Protein AF-A0AAV4MIG5-F1 (afdb_monomer_lite)

Sequence (93 aa):
DLVGTSLSHLKEEAYCKPWQTPTNANNYRPIALTSFQRKLMELMINTGLISILEKENPYSSFNVDSVCRCTRDNALILETAIRDAFVRSSHFI

Organism: Caerostris extrusa (NCBI:txid172846)

Structure (mmCIF, N/CA/C/O backbone):
data_AF-A0AAV4MIG5-F1
#
_entry.id   AF-A0AAV4MIG5-F1
#
loop_
_atom_site.group_PDB
_atom_site.id
_atom_site.type_symbol
_atom_site.label_atom_id
_atom_site.label_alt_id
_atom_site.label_comp_id
_atom_site.label_asym_id
_atom_site.label_entity_id
_atom_site.label_seq_id
_atom_site.pdbx_PDB_ins_code
_atom_site.Cartn_x
_atom_site.Cartn_y
_atom_site.Cartn_z
_atom_site.occupancy
_atom_site.B_iso_or_equiv
_atom_site.auth_seq_id
_atom_site.auth_comp_id
_atom_site.auth_asym_id
_atom_site.auth_atom_id
_atom_site.pdbx_PDB_model_num
ATOM 1 N N . ASP A 1 1 ? 33.168 -5.414 -34.647 1.00 35.78 1 ASP A N 1
ATOM 2 C CA . ASP A 1 1 ? 32.481 -4.610 -33.622 1.00 35.78 1 ASP A CA 1
ATOM 3 C C . ASP A 1 1 ? 31.192 -5.268 -33.182 1.00 35.78 1 ASP A C 1
ATOM 5 O O . ASP A 1 1 ? 30.190 -5.289 -33.885 1.00 35.78 1 ASP A O 1
ATOM 9 N N . LEU A 1 2 ? 31.307 -5.923 -32.032 1.00 48.19 2 LEU A N 1
ATOM 10 C CA . LEU A 1 2 ? 30.207 -6.425 -31.218 1.00 48.19 2 LEU A CA 1
ATOM 11 C C . LEU A 1 2 ? 29.366 -5.219 -30.746 1.00 48.19 2 LEU A C 1
ATOM 13 O O . LEU A 1 2 ? 29.913 -4.126 -30.650 1.00 48.19 2 LEU A O 1
ATOM 17 N N . VAL A 1 3 ? 28.094 -5.439 -30.382 1.00 48.38 3 VAL A N 1
ATOM 18 C CA . VAL A 1 3 ? 27.115 -4.472 -29.794 1.00 48.38 3 VAL A CA 1
ATOM 19 C C . VAL A 1 3 ? 25.972 -4.021 -30.741 1.00 48.38 3 VAL A C 1
ATOM 21 O O . VAL A 1 3 ? 25.265 -3.062 -30.465 1.00 48.38 3 VAL A O 1
ATOM 24 N N . GLY A 1 4 ? 25.687 -4.748 -31.828 1.00 43.91 4 GLY A N 1
ATOM 25 C CA . GLY A 1 4 ? 24.622 -4.351 -32.772 1.00 43.91 4 GLY A CA 1
ATOM 26 C C . GLY A 1 4 ? 23.267 -5.071 -32.692 1.00 43.91 4 GLY A C 1
ATOM 27 O O . GLY A 1 4 ? 22.300 -4.569 -33.255 1.00 43.91 4 GLY A O 1
ATOM 28 N N . THR A 1 5 ? 23.160 -6.254 -32.073 1.00 47.41 5 THR A N 1
ATOM 29 C CA . THR A 1 5 ? 22.070 -7.189 -32.460 1.00 47.41 5 THR A CA 1
ATOM 30 C C . THR A 1 5 ? 21.375 -7.935 -31.317 1.00 47.41 5 THR A C 1
ATOM 32 O O . THR A 1 5 ? 20.639 -8.881 -31.568 1.00 47.41 5 THR A O 1
ATOM 35 N N . SER A 1 6 ? 21.544 -7.514 -30.060 1.00 42.75 6 SER A N 1
ATOM 36 C CA . SER A 1 6 ? 20.930 -8.192 -28.899 1.00 42.75 6 SER A CA 1
ATOM 37 C C . SER A 1 6 ? 19.722 -7.450 -28.304 1.00 42.75 6 SER A C 1
ATOM 39 O O . SER A 1 6 ? 19.389 -7.654 -27.138 1.00 42.75 6 SER A O 1
ATOM 41 N N . LEU A 1 7 ? 19.071 -6.569 -29.072 1.00 44.53 7 LEU A N 1
ATOM 42 C CA . LEU A 1 7 ? 17.927 -5.774 -28.598 1.00 44.53 7 LEU A CA 1
ATOM 43 C C . LEU A 1 7 ? 16.677 -5.898 -29.488 1.00 44.53 7 LEU A C 1
ATOM 45 O O . LEU A 1 7 ? 15.801 -5.049 -29.442 1.00 44.53 7 LEU A O 1
ATOM 49 N N . SER A 1 8 ? 16.575 -6.949 -30.304 1.00 39.03 8 SER A N 1
ATOM 50 C CA . SER A 1 8 ? 15.341 -7.305 -31.031 1.00 39.03 8 SER A CA 1
ATOM 51 C C . SER A 1 8 ? 14.567 -8.455 -30.370 1.00 39.03 8 SER A C 1
ATOM 53 O O . SER A 1 8 ? 13.463 -8.783 -30.790 1.00 39.03 8 SER A O 1
ATOM 55 N N . HIS A 1 9 ? 15.134 -9.064 -29.322 1.00 38.72 9 HIS A N 1
ATOM 56 C CA . HIS A 1 9 ? 14.605 -10.261 -28.656 1.00 38.72 9 HIS A CA 1
ATOM 57 C C . HIS A 1 9 ? 13.996 -10.013 -27.268 1.00 38.72 9 HIS A C 1
ATOM 59 O O . HIS A 1 9 ? 13.549 -10.964 -26.630 1.00 38.72 9 HIS A O 1
ATOM 65 N N . LEU A 1 10 ? 13.915 -8.765 -26.794 1.00 40.19 10 LEU A N 1
ATOM 66 C CA . LEU A 1 10 ? 13.084 -8.434 -25.629 1.00 40.19 10 LEU A CA 1
ATOM 67 C C . LEU A 1 10 ? 11.660 -8.181 -26.117 1.00 40.19 10 LEU A C 1
ATOM 69 O O . LEU A 1 10 ? 11.196 -7.054 -26.251 1.00 40.19 10 LEU A O 1
ATOM 73 N N . LYS A 1 11 ? 11.036 -9.300 -26.479 1.00 41.12 11 LYS A N 1
ATOM 74 C CA . LYS A 1 11 ? 9.655 -9.458 -26.913 1.00 41.12 11 LYS A CA 1
ATOM 75 C C . LYS A 1 11 ? 8.746 -8.720 -25.930 1.00 41.12 11 LYS A C 1
ATOM 77 O O . LYS A 1 11 ? 8.721 -9.034 -24.745 1.00 41.12 11 LYS A O 1
ATOM 82 N N . GLU A 1 12 ? 8.041 -7.718 -26.429 1.00 53.97 12 GLU A N 1
ATOM 83 C CA . GLU A 1 12 ? 7.009 -6.992 -25.701 1.00 53.97 12 GLU A CA 1
ATOM 84 C C . GLU A 1 12 ? 5.857 -7.969 -25.408 1.00 53.97 12 GLU A C 1
ATOM 86 O O . GLU A 1 12 ? 4.980 -8.203 -26.237 1.00 53.97 12 GLU A O 1
ATOM 91 N N . GLU A 1 13 ? 5.911 -8.643 -24.257 1.00 60.66 13 GLU A N 1
ATOM 92 C CA . GLU A 1 13 ? 4.854 -9.541 -23.785 1.00 60.66 13 GLU A CA 1
ATOM 93 C C . GLU A 1 13 ? 3.667 -8.706 -23.296 1.00 60.66 13 GLU A C 1
ATOM 95 O O . GLU A 1 13 ? 3.481 -8.449 -22.108 1.00 60.66 13 GLU A O 1
ATOM 100 N N . ALA A 1 14 ? 2.867 -8.225 -24.240 1.00 67.12 14 ALA A N 1
ATOM 101 C CA . ALA A 1 14 ? 1.636 -7.515 -23.951 1.00 67.12 14 ALA A CA 1
ATOM 102 C C . ALA A 1 14 ? 0.543 -8.521 -23.534 1.00 67.12 14 ALA A C 1
ATOM 104 O O . ALA A 1 14 ? 0.226 -9.455 -24.272 1.00 67.12 14 ALA A O 1
ATOM 105 N N . TYR A 1 15 ? -0.084 -8.315 -22.370 1.00 73.06 15 TYR A N 1
ATOM 106 C CA . TYR A 1 15 ? -1.202 -9.146 -21.895 1.00 73.06 15 TYR A CA 1
ATOM 107 C C . TYR A 1 15 ? -2.558 -8.495 -22.217 1.00 73.06 15 TYR A C 1
ATOM 109 O O . TYR A 1 15 ? -2.795 -7.334 -21.863 1.00 73.06 15 TYR A O 1
ATOM 117 N N . CYS A 1 16 ? -3.449 -9.221 -22.904 1.00 79.31 16 CYS A N 1
ATOM 118 C CA . CYS A 1 16 ? -4.779 -8.728 -23.283 1.00 79.31 16 CYS A CA 1
ATOM 119 C C . CYS A 1 16 ? -5.692 -8.642 -22.055 1.00 79.31 16 CYS A C 1
ATOM 121 O O . CYS A 1 16 ? -5.687 -9.526 -21.198 1.00 79.31 16 CYS A O 1
ATOM 123 N N . LYS A 1 17 ? -6.510 -7.589 -21.958 1.00 84.12 17 LYS A N 1
ATOM 124 C CA . LYS A 1 17 ? -7.527 -7.494 -20.903 1.00 84.12 17 LYS A CA 1
ATOM 125 C C . LYS A 1 17 ? -8.515 -8.668 -21.042 1.00 84.12 17 LYS A C 1
ATOM 127 O O . LYS A 1 17 ? -8.933 -8.962 -22.161 1.00 84.12 17 LYS A O 1
ATOM 132 N N . PRO A 1 18 ? -8.931 -9.307 -19.931 1.00 79.94 18 PRO A N 1
ATOM 133 C CA . PRO A 1 18 ? -9.682 -10.565 -19.981 1.00 79.94 18 PRO A CA 1
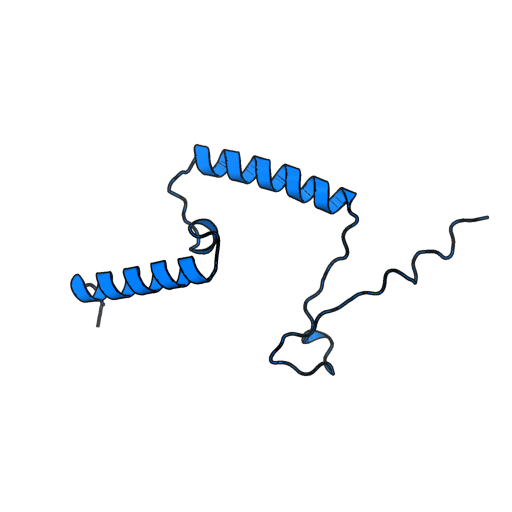ATOM 134 C C . PRO A 1 18 ? -11.073 -10.453 -20.624 1.00 79.94 18 PRO A C 1
ATOM 136 O O . PRO A 1 18 ? -11.622 -11.453 -21.066 1.00 79.94 18 PRO A O 1
ATOM 139 N N . TRP A 1 19 ? -11.640 -9.248 -20.711 1.00 82.31 19 TRP A N 1
ATOM 140 C CA . TRP A 1 19 ? -12.942 -8.982 -21.336 1.00 82.31 19 TRP A CA 1
ATOM 141 C C . TRP A 1 19 ? -12.843 -8.455 -22.778 1.00 82.31 19 TRP A C 1
ATOM 143 O O . TRP A 1 19 ? -13.831 -7.956 -23.312 1.00 82.31 19 TRP A O 1
ATOM 153 N N . GLN A 1 20 ? -11.659 -8.477 -23.398 1.00 84.88 20 GLN A N 1
ATOM 154 C CA . GLN A 1 20 ? -11.429 -7.846 -24.699 1.00 84.88 20 GLN A CA 1
ATOM 155 C C . GLN A 1 20 ? -10.803 -8.795 -25.718 1.00 84.88 20 GLN A C 1
ATOM 157 O O . GLN A 1 20 ? -10.199 -9.807 -25.375 1.00 84.88 20 GLN A O 1
ATOM 162 N N . THR A 1 21 ? -10.960 -8.452 -26.996 1.00 80.62 21 THR A N 1
ATOM 163 C CA . THR A 1 21 ? -10.426 -9.238 -28.108 1.00 80.62 21 THR A CA 1
ATOM 164 C C . THR A 1 21 ? -8.949 -8.906 -28.364 1.00 80.62 21 THR A C 1
ATOM 166 O O . THR A 1 21 ? -8.574 -7.732 -28.337 1.00 80.62 21 THR A O 1
ATOM 169 N N . PRO A 1 22 ? -8.101 -9.898 -28.684 1.00 73.31 22 PRO A N 1
ATOM 170 C CA . PRO A 1 22 ? -6.668 -9.691 -28.931 1.00 73.31 22 PRO A CA 1
ATOM 171 C C . PRO A 1 22 ? -6.365 -8.963 -30.256 1.00 73.31 22 PRO A C 1
ATOM 173 O O . PRO A 1 22 ? -5.214 -8.726 -30.596 1.00 73.31 22 PRO A O 1
ATOM 176 N N . THR A 1 23 ? -7.390 -8.605 -31.030 1.00 76.81 23 THR A N 1
ATOM 177 C CA . THR A 1 23 ? -7.252 -8.000 -32.361 1.00 76.81 23 THR A CA 1
ATOM 178 C C . THR A 1 23 ? -6.868 -6.518 -32.314 1.00 76.81 23 THR A C 1
ATOM 180 O O . THR A 1 23 ? -6.281 -6.012 -33.265 1.00 76.81 23 THR A O 1
ATOM 183 N N . ASN A 1 24 ? -7.181 -5.814 -31.220 1.00 77.44 24 ASN A N 1
ATOM 184 C CA . ASN A 1 24 ? -6.907 -4.382 -31.084 1.00 77.44 24 ASN A CA 1
ATOM 185 C C . ASN A 1 24 ? -5.731 -4.142 -30.129 1.00 77.44 24 ASN A C 1
ATOM 187 O O . ASN A 1 24 ? -5.779 -4.559 -28.975 1.00 77.44 24 ASN A O 1
ATOM 191 N N . ALA A 1 25 ? -4.720 -3.383 -30.561 1.00 73.50 25 ALA A N 1
ATOM 192 C CA . ALA A 1 25 ? -3.551 -3.048 -29.736 1.00 73.50 25 ALA A CA 1
ATOM 193 C C . ALA A 1 25 ? -3.918 -2.310 -28.426 1.00 73.50 25 ALA A C 1
ATOM 195 O O . ALA A 1 25 ? -3.309 -2.543 -27.385 1.00 73.50 25 ALA A O 1
ATOM 196 N N . ASN A 1 26 ? -4.988 -1.505 -28.436 1.00 78.38 26 ASN A N 1
ATOM 197 C CA . ASN A 1 26 ? -5.507 -0.809 -27.245 1.00 78.38 26 ASN A CA 1
ATOM 198 C C . ASN A 1 26 ? -6.118 -1.749 -26.185 1.00 78.38 26 ASN A C 1
ATOM 200 O O . ASN A 1 26 ? -6.410 -1.323 -25.058 1.00 78.38 26 ASN A O 1
ATOM 204 N N . ASN A 1 27 ? -6.329 -3.022 -26.535 1.00 82.62 27 ASN A N 1
ATOM 205 C CA . ASN A 1 27 ? -6.904 -4.006 -25.627 1.00 82.62 27 ASN A CA 1
ATOM 206 C C . ASN A 1 27 ? -5.872 -4.654 -24.702 1.00 82.62 27 ASN A C 1
ATOM 208 O O . ASN A 1 27 ? -6.230 -5.346 -23.746 1.00 82.62 27 ASN A O 1
ATOM 212 N N . TYR A 1 28 ? -4.593 -4.382 -24.934 1.00 80.56 28 TYR A N 1
ATOM 213 C CA . TYR A 1 28 ? -3.507 -4.861 -24.104 1.00 80.56 28 TYR A CA 1
ATOM 214 C C . TYR A 1 28 ? -3.197 -3.894 -22.961 1.00 80.56 28 TYR A C 1
ATOM 216 O O . TYR A 1 28 ? -3.495 -2.698 -23.014 1.00 80.56 28 TYR A O 1
ATOM 224 N N . ARG A 1 29 ? -2.619 -4.423 -21.881 1.00 76.38 29 ARG A N 1
ATOM 225 C CA . ARG A 1 29 ? -1.988 -3.603 -20.845 1.00 76.38 29 ARG A CA 1
ATOM 226 C C . ARG A 1 29 ? -0.513 -3.443 -21.216 1.00 76.38 29 ARG A C 1
ATOM 228 O O . ARG A 1 29 ? 0.150 -4.469 -21.370 1.00 76.38 29 ARG A O 1
ATOM 235 N N . PRO A 1 30 ? 0.003 -2.212 -21.365 1.00 74.75 30 PRO A N 1
ATOM 236 C CA . PRO A 1 30 ? 1.426 -2.020 -21.596 1.00 74.75 30 PRO A CA 1
ATOM 237 C C . PRO A 1 30 ? 2.191 -2.510 -20.363 1.00 74.75 30 PRO A C 1
ATOM 239 O O . PRO A 1 30 ? 1.952 -2.042 -19.248 1.00 74.75 30 PRO A O 1
ATOM 242 N N . ILE A 1 31 ? 3.085 -3.478 -20.560 1.00 70.31 31 ILE A N 1
ATOM 243 C CA . ILE A 1 31 ? 3.977 -3.996 -19.523 1.00 70.31 31 ILE A CA 1
ATOM 244 C C . ILE A 1 31 ? 5.379 -3.554 -19.911 1.00 70.31 31 ILE A C 1
ATOM 246 O O . ILE A 1 31 ? 5.976 -4.068 -20.853 1.00 70.31 31 ILE A O 1
ATOM 250 N N . ALA A 1 32 ? 5.911 -2.575 -19.186 1.00 70.75 32 ALA A N 1
ATOM 251 C CA . ALA A 1 32 ? 7.312 -2.236 -19.330 1.00 70.75 32 ALA A CA 1
ATOM 252 C C . ALA A 1 32 ? 8.134 -3.362 -18.692 1.00 70.75 32 ALA A C 1
ATOM 254 O O . ALA A 1 32 ? 8.143 -3.502 -17.467 1.00 70.75 32 ALA A O 1
ATOM 255 N N . LEU A 1 33 ? 8.832 -4.152 -19.512 1.00 65.75 33 LEU A N 1
ATOM 256 C CA . LEU A 1 33 ? 9.897 -5.040 -19.048 1.00 65.75 33 LEU A CA 1
ATOM 257 C C . LEU A 1 33 ? 11.048 -4.163 -18.551 1.00 65.75 33 LEU A C 1
ATOM 259 O O . LEU A 1 33 ? 11.972 -3.803 -19.281 1.00 65.75 33 LEU A O 1
ATOM 263 N N . THR A 1 34 ? 10.939 -3.723 -17.304 1.00 75.62 34 THR A N 1
ATOM 264 C CA . THR A 1 34 ? 11.994 -2.967 -16.652 1.00 75.62 34 THR A CA 1
ATOM 265 C C . THR A 1 34 ? 13.130 -3.923 -16.307 1.00 75.62 34 THR A C 1
ATOM 267 O O . THR A 1 34 ? 12.907 -5.056 -15.881 1.00 75.62 34 THR A O 1
ATOM 270 N N . SER A 1 35 ? 14.375 -3.491 -16.515 1.00 80.38 35 SER A N 1
ATOM 271 C CA . SER A 1 35 ? 15.530 -4.274 -16.077 1.00 80.38 35 SER A CA 1
ATOM 272 C C . SER A 1 35 ? 15.431 -4.558 -14.574 1.00 80.38 35 SER A C 1
ATOM 274 O O . SER A 1 35 ? 14.929 -3.722 -13.816 1.00 80.38 35 SER A O 1
ATOM 276 N N . PHE A 1 36 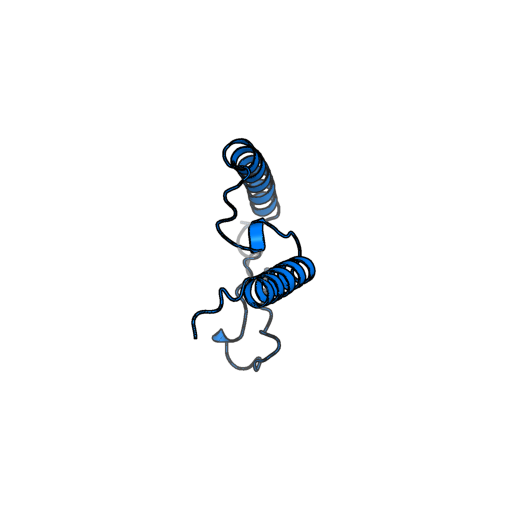? 15.946 -5.708 -14.120 1.00 84.44 36 PHE A N 1
ATOM 277 C CA . PHE A 1 36 ? 15.929 -6.078 -12.697 1.00 84.44 36 PHE A CA 1
ATOM 278 C C . PHE A 1 36 ? 16.481 -4.957 -11.802 1.00 84.44 36 PHE A C 1
ATOM 280 O O . PHE A 1 36 ? 15.900 -4.655 -10.765 1.00 84.44 36 PHE A O 1
ATOM 287 N N . GLN A 1 37 ? 17.536 -4.266 -12.248 1.00 85.81 37 GLN A N 1
ATOM 288 C CA . GLN A 1 37 ? 18.101 -3.112 -11.548 1.00 85.81 37 GLN A CA 1
ATOM 289 C C . GLN A 1 37 ? 17.078 -1.983 -11.348 1.00 85.81 37 GLN A C 1
ATOM 291 O O . GLN A 1 37 ? 16.973 -1.443 -10.250 1.00 85.81 37 GLN A O 1
ATOM 296 N N . ARG A 1 38 ? 16.293 -1.635 -12.379 1.00 87.50 38 ARG A N 1
ATOM 297 C CA . ARG A 1 38 ? 15.232 -0.625 -12.256 1.00 87.50 38 ARG A CA 1
ATOM 298 C C . ARG A 1 38 ? 14.146 -1.095 -11.290 1.00 87.50 38 ARG A C 1
ATOM 300 O O . ARG A 1 38 ? 13.715 -0.305 -10.455 1.00 87.50 38 ARG A O 1
ATOM 307 N N . LYS A 1 39 ? 13.750 -2.370 -11.357 1.00 87.19 39 LYS A N 1
ATOM 308 C CA . LYS A 1 39 ? 12.726 -2.919 -10.459 1.00 87.19 39 LYS A CA 1
ATOM 309 C C . LYS A 1 39 ? 13.186 -2.976 -9.001 1.00 87.19 39 LYS A C 1
ATOM 311 O O . LYS A 1 39 ? 12.399 -2.695 -8.102 1.00 87.19 39 LYS A O 1
ATOM 316 N N . LEU A 1 40 ? 14.461 -3.281 -8.769 1.00 93.12 40 LEU A N 1
ATOM 317 C CA . LEU A 1 40 ? 15.066 -3.268 -7.441 1.00 93.12 40 LEU A CA 1
ATOM 318 C C . LEU A 1 40 ? 15.098 -1.850 -6.856 1.00 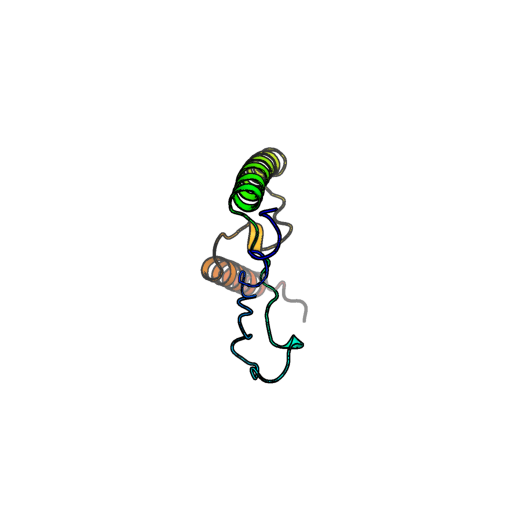93.12 40 LEU A C 1
ATOM 320 O O . LEU A 1 40 ? 14.716 -1.662 -5.704 1.00 93.12 40 LEU A O 1
ATOM 324 N N . MET A 1 41 ? 15.490 -0.850 -7.653 1.00 94.00 41 MET A N 1
ATOM 325 C CA . MET A 1 41 ? 15.458 0.552 -7.219 1.00 94.00 41 MET A CA 1
ATOM 326 C C . MET A 1 41 ? 14.034 1.003 -6.871 1.00 94.00 41 MET A C 1
ATOM 328 O O . MET A 1 41 ? 13.823 1.586 -5.811 1.00 94.00 41 MET A O 1
ATOM 332 N N . GLU A 1 42 ? 13.053 0.686 -7.719 1.00 90.31 42 GLU A N 1
ATOM 333 C CA . GLU A 1 42 ? 11.635 0.976 -7.471 1.00 90.31 42 GLU A CA 1
ATOM 334 C C . GLU A 1 42 ? 11.153 0.345 -6.153 1.00 90.31 42 GLU A C 1
ATOM 336 O O . GLU A 1 42 ? 10.496 1.012 -5.358 1.00 90.31 42 GLU A O 1
ATOM 341 N N . LEU A 1 43 ? 11.537 -0.908 -5.874 1.00 91.06 43 LEU A N 1
ATOM 342 C CA . LEU A 1 43 ? 11.199 -1.595 -4.626 1.00 91.06 43 LEU A CA 1
ATOM 343 C C . LEU A 1 43 ? 11.807 -0.902 -3.401 1.00 91.06 43 LEU A C 1
ATOM 345 O O . LEU A 1 43 ? 11.090 -0.644 -2.434 1.00 91.06 43 LEU A O 1
ATOM 349 N N . MET A 1 44 ? 13.110 -0.604 -3.429 1.00 96.19 44 MET A N 1
ATOM 350 C CA . MET A 1 44 ? 13.803 0.039 -2.307 1.00 96.19 44 MET A CA 1
ATOM 351 C C . MET A 1 44 ? 13.207 1.416 -2.001 1.00 96.19 44 MET A C 1
ATOM 353 O O . MET A 1 44 ? 12.933 1.725 -0.841 1.00 96.19 44 MET A O 1
ATOM 357 N N . ILE A 1 45 ? 12.958 2.214 -3.043 1.00 94.69 45 ILE A N 1
ATOM 358 C CA . ILE A 1 45 ? 12.389 3.557 -2.913 1.00 94.69 45 ILE A CA 1
ATOM 359 C C . ILE A 1 45 ? 10.949 3.476 -2.399 1.00 94.69 45 ILE A C 1
ATOM 361 O O . ILE A 1 45 ? 10.636 4.115 -1.398 1.00 94.69 45 ILE A O 1
ATOM 365 N N . ASN A 1 46 ? 10.087 2.655 -3.009 1.00 89.69 46 ASN A N 1
ATOM 366 C CA . ASN A 1 46 ? 8.689 2.533 -2.586 1.00 89.69 46 ASN A CA 1
ATOM 367 C C . ASN A 1 46 ? 8.569 2.026 -1.145 1.00 89.69 46 ASN A C 1
ATOM 369 O O . ASN A 1 46 ? 7.751 2.538 -0.387 1.00 89.69 46 ASN A O 1
ATOM 373 N N . THR A 1 47 ? 9.408 1.068 -0.739 1.00 89.94 47 THR A N 1
ATOM 374 C CA . THR A 1 47 ? 9.402 0.536 0.634 1.00 89.94 47 THR A CA 1
ATOM 375 C C . THR A 1 47 ? 9.801 1.609 1.647 1.00 89.94 47 THR A C 1
ATOM 377 O O . THR A 1 47 ? 9.136 1.771 2.671 1.00 89.94 47 THR A O 1
ATOM 380 N N . GLY A 1 48 ? 10.852 2.382 1.352 1.00 92.00 48 GLY A N 1
ATOM 381 C CA . GLY A 1 48 ? 11.272 3.496 2.203 1.00 92.00 48 GLY A CA 1
ATOM 382 C C . GLY A 1 48 ? 10.211 4.594 2.295 1.00 92.00 48 GLY A C 1
ATOM 383 O O . GLY A 1 48 ? 9.882 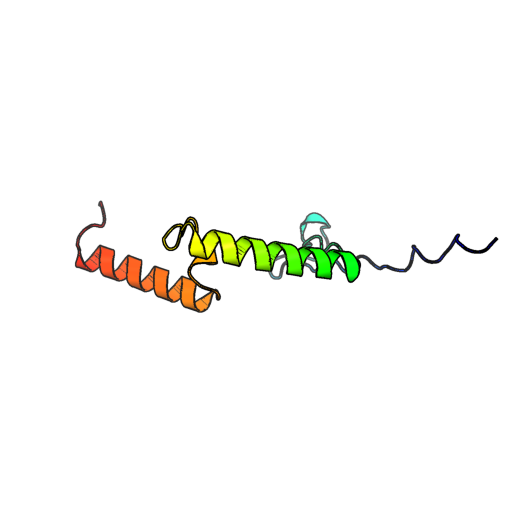5.037 3.394 1.00 92.00 48 GLY A O 1
ATOM 384 N N . LEU A 1 49 ? 9.631 4.991 1.159 1.00 90.06 49 LEU A N 1
ATOM 385 C CA . LEU A 1 49 ? 8.600 6.029 1.099 1.00 90.06 49 LEU A CA 1
ATOM 386 C C . LEU A 1 49 ? 7.336 5.631 1.860 1.00 90.06 49 LEU A C 1
ATOM 388 O O . LEU A 1 49 ? 6.847 6.424 2.659 1.00 90.06 49 LEU A O 1
ATOM 392 N N . ILE A 1 50 ? 6.835 4.408 1.664 1.00 85.50 50 ILE A N 1
ATOM 393 C CA . ILE A 1 50 ? 5.661 3.906 2.391 1.00 85.50 50 ILE A CA 1
ATOM 394 C C . ILE A 1 50 ? 5.927 3.922 3.898 1.00 85.50 50 ILE A C 1
ATOM 396 O O . ILE A 1 50 ? 5.102 4.432 4.649 1.00 85.50 50 ILE A O 1
ATOM 400 N N . SER A 1 51 ? 7.100 3.455 4.341 1.00 87.25 51 SER A N 1
ATOM 401 C CA . SER A 1 51 ? 7.443 3.440 5.768 1.00 87.25 51 SER A CA 1
ATOM 402 C C . SER A 1 51 ? 7.469 4.838 6.396 1.00 87.25 51 SER A C 1
ATOM 404 O O . SER A 1 51 ? 7.077 4.998 7.550 1.00 87.25 51 SER A O 1
ATOM 406 N N . ILE A 1 52 ? 7.933 5.852 5.660 1.00 88.88 52 ILE A N 1
ATOM 407 C CA . ILE A 1 52 ? 7.931 7.244 6.130 1.00 88.88 52 ILE A CA 1
ATOM 408 C C . ILE A 1 52 ? 6.500 7.791 6.158 1.00 88.88 52 ILE A C 1
ATOM 410 O O . ILE A 1 52 ? 6.087 8.374 7.157 1.00 88.88 52 ILE A O 1
ATOM 414 N N . LEU A 1 53 ? 5.722 7.561 5.098 1.00 85.25 53 LEU A N 1
ATOM 415 C CA . LEU A 1 53 ? 4.340 8.037 4.991 1.00 85.25 53 LEU A CA 1
ATOM 416 C C . LEU A 1 53 ? 3.428 7.440 6.071 1.00 85.25 53 LEU A C 1
ATOM 418 O O . LEU A 1 53 ? 2.595 8.153 6.621 1.00 85.25 53 LEU A O 1
ATOM 422 N N . GLU A 1 54 ? 3.610 6.164 6.415 1.00 81.19 54 GLU A N 1
ATOM 423 C CA . GLU A 1 54 ? 2.863 5.499 7.491 1.00 81.19 54 GLU A CA 1
ATOM 424 C C . GLU A 1 54 ? 3.176 6.083 8.875 1.00 81.19 54 GLU A C 1
ATOM 426 O O . GLU A 1 54 ? 2.291 6.147 9.727 1.00 81.19 54 GLU A O 1
ATOM 431 N N . LYS A 1 55 ? 4.419 6.529 9.104 1.00 84.12 55 LYS A N 1
ATOM 432 C CA . LYS A 1 55 ? 4.833 7.158 10.368 1.00 84.12 55 LYS A CA 1
ATOM 433 C C . LYS A 1 55 ? 4.307 8.583 10.505 1.00 84.12 55 LYS A C 1
ATOM 435 O O . LYS A 1 55 ? 3.811 8.942 11.567 1.00 84.12 55 LYS A O 1
ATOM 440 N N . GLU A 1 56 ? 4.419 9.376 9.443 1.00 82.00 56 GLU A N 1
ATOM 441 C CA . GLU A 1 56 ? 4.030 10.791 9.451 1.00 82.00 56 GLU A CA 1
ATOM 442 C C . GLU A 1 56 ? 2.513 10.986 9.333 1.00 82.00 56 GLU A C 1
ATOM 444 O O . GLU A 1 56 ? 1.977 11.996 9.788 1.00 82.00 56 GLU A O 1
ATOM 449 N N . ASN A 1 57 ? 1.795 10.037 8.725 1.00 70.06 57 ASN A N 1
ATOM 450 C CA . ASN A 1 57 ? 0.357 10.155 8.535 1.00 70.06 57 ASN A CA 1
ATOM 451 C C . ASN A 1 57 ? -0.378 8.809 8.669 1.00 70.06 57 ASN A C 1
ATOM 453 O O . ASN A 1 57 ? -0.860 8.256 7.674 1.00 70.06 57 ASN A O 1
ATOM 457 N N . PRO A 1 58 ? -0.536 8.300 9.906 1.00 64.44 58 PRO A N 1
ATOM 458 C CA . PRO A 1 58 ? -1.158 6.999 10.162 1.00 64.44 58 PRO A CA 1
ATOM 459 C C . PRO A 1 58 ? -2.632 6.913 9.729 1.00 64.44 58 PRO A C 1
ATOM 461 O O . PRO A 1 58 ? -3.175 5.815 9.637 1.00 64.44 58 PRO A O 1
ATOM 464 N N . TYR A 1 59 ? -3.284 8.048 9.441 1.00 62.22 59 TYR A N 1
ATOM 465 C CA . TYR A 1 59 ? -4.697 8.119 9.050 1.00 62.22 59 TYR A CA 1
ATOM 466 C C . TYR A 1 59 ? -4.932 8.637 7.625 1.00 62.22 59 TYR A C 1
ATOM 468 O O . TYR A 1 59 ? -6.090 8.755 7.219 1.00 62.22 59 TYR A O 1
ATOM 476 N N . SER A 1 60 ? -3.886 8.902 6.831 1.00 59.78 60 SER A N 1
ATOM 477 C CA . SER A 1 60 ? -4.035 9.306 5.422 1.00 59.78 60 SER A CA 1
ATOM 478 C C . SER A 1 60 ? -4.355 8.112 4.534 1.00 59.78 60 SER A C 1
ATOM 480 O O . SER A 1 60 ? -3.616 7.704 3.636 1.00 59.78 60 SER A O 1
ATOM 482 N N . SER A 1 61 ? -5.535 7.573 4.779 1.00 58.88 61 SER A N 1
ATOM 483 C CA . SER A 1 61 ? -6.262 6.673 3.907 1.00 58.88 61 SER A CA 1
ATOM 484 C C . SER A 1 61 ? -6.882 7.471 2.760 1.00 58.88 61 SER A C 1
ATOM 486 O O . SER A 1 61 ? -8.095 7.590 2.642 1.00 58.88 61 SER A O 1
ATOM 488 N N . PHE A 1 62 ? -6.050 8.072 1.904 1.00 57.84 62 PHE A N 1
ATOM 489 C CA . PHE A 1 62 ? -6.567 8.842 0.767 1.00 57.84 62 PHE A CA 1
ATOM 490 C C . PHE A 1 62 ? -7.298 7.941 -0.248 1.00 57.84 62 PHE A C 1
ATOM 492 O O . PHE A 1 62 ? -8.107 8.432 -1.024 1.00 57.84 62 PHE A O 1
ATOM 499 N N . ASN A 1 63 ? -7.044 6.622 -0.228 1.00 62.53 63 ASN A N 1
ATOM 500 C CA . ASN A 1 63 ? -7.732 5.623 -1.046 1.00 62.53 63 ASN A CA 1
ATOM 501 C C . ASN A 1 63 ? -7.877 4.295 -0.278 1.00 62.53 63 ASN A C 1
ATOM 503 O O . ASN A 1 63 ? -7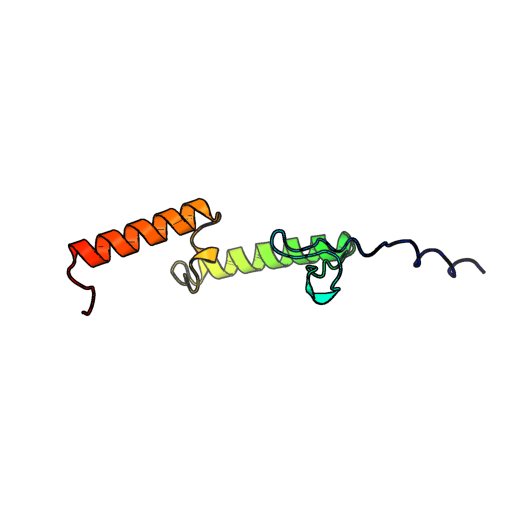.015 3.937 0.522 1.00 62.53 63 ASN A O 1
ATOM 507 N N . VAL A 1 64 ? -8.930 3.524 -0.561 1.00 62.91 64 VAL A N 1
ATOM 508 C CA . VAL A 1 64 ? -9.160 2.195 0.050 1.00 62.91 64 VAL A CA 1
ATOM 509 C C . VAL A 1 64 ? -8.008 1.213 -0.212 1.00 62.91 64 VAL A C 1
ATOM 511 O O . VAL A 1 64 ? -7.713 0.367 0.628 1.00 62.91 64 VAL A O 1
ATOM 514 N N . ASP A 1 65 ? -7.299 1.395 -1.328 1.00 63.75 65 ASP A N 1
ATOM 515 C CA . ASP A 1 65 ? -6.182 0.553 -1.769 1.00 63.75 65 ASP A CA 1
ATOM 516 C C . ASP A 1 65 ? -4.924 0.677 -0.898 1.00 63.75 65 ASP A C 1
ATOM 518 O O . ASP A 1 65 ? -4.096 -0.231 -0.879 1.00 63.75 65 ASP A O 1
ATOM 522 N N . SER A 1 66 ? -4.749 1.792 -0.179 1.00 65.06 66 SER A N 1
ATOM 523 C CA . SER A 1 66 ? -3.639 1.940 0.771 1.00 65.06 66 SER A CA 1
ATOM 524 C C . SER A 1 66 ? -3.984 1.399 2.158 1.00 65.06 66 SER A C 1
ATOM 526 O O . SER A 1 66 ? -3.082 1.012 2.899 1.00 65.06 66 SER A O 1
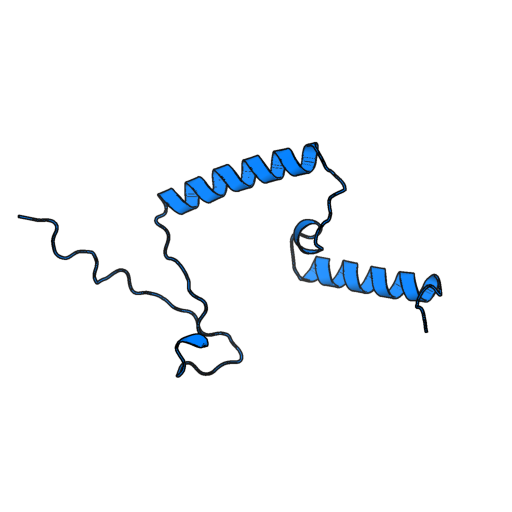ATOM 528 N N . VAL A 1 67 ? -5.276 1.340 2.496 1.00 64.94 67 VAL A N 1
ATOM 529 C CA . VAL A 1 67 ? -5.775 0.819 3.778 1.00 64.94 67 VAL A CA 1
ATOM 530 C C . VAL A 1 67 ? -5.759 -0.698 3.793 1.00 64.94 67 VAL A C 1
ATOM 532 O O . VAL A 1 67 ? -5.347 -1.302 4.782 1.00 64.94 67 VAL A O 1
ATOM 535 N N . CYS A 1 68 ? -6.195 -1.322 2.703 1.00 68.88 68 CYS A N 1
ATOM 536 C CA . CYS A 1 68 ? -6.249 -2.767 2.611 1.00 68.88 68 CYS A CA 1
ATOM 537 C C . CYS A 1 68 ? -5.323 -3.288 1.522 1.00 68.88 68 CYS A C 1
ATOM 539 O O . CYS A 1 68 ? -5.309 -2.849 0.377 1.00 68.88 68 CYS A O 1
ATOM 541 N N . ARG A 1 69 ? -4.506 -4.263 1.918 1.00 73.25 69 ARG A N 1
ATOM 542 C CA . ARG A 1 69 ? -3.442 -4.823 1.079 1.00 73.25 69 ARG A CA 1
ATOM 543 C C . ARG A 1 69 ? -3.972 -5.819 0.048 1.00 73.25 69 ARG A C 1
ATOM 545 O O . ARG A 1 69 ? -3.195 -6.307 -0.770 1.00 73.25 69 ARG A O 1
ATOM 552 N N . CYS A 1 70 ? -5.269 -6.137 0.078 1.00 80.50 70 CYS A N 1
ATOM 553 C CA . CYS A 1 70 ? -5.897 -7.005 -0.906 1.00 80.50 70 CYS A CA 1
ATOM 554 C C . CYS A 1 70 ? -7.316 -6.556 -1.284 1.00 80.50 70 CYS A C 1
ATOM 556 O O . CYS A 1 70 ? -8.033 -5.922 -0.513 1.00 80.50 70 CYS A O 1
ATOM 558 N N . THR A 1 71 ? -7.748 -6.967 -2.479 1.00 85.62 71 THR A N 1
ATOM 559 C CA . THR A 1 71 ? -9.073 -6.647 -3.030 1.00 85.62 71 THR A CA 1
ATOM 560 C C . THR A 1 71 ? -10.220 -7.194 -2.180 1.00 85.62 71 THR A C 1
ATOM 562 O O . THR A 1 71 ? -11.273 -6.567 -2.097 1.00 85.62 71 THR A O 1
ATOM 565 N N . ARG A 1 72 ? -10.035 -8.355 -1.536 1.00 87.50 72 ARG A N 1
ATOM 566 C CA . ARG A 1 72 ? -11.069 -8.947 -0.676 1.00 87.50 72 ARG A CA 1
ATOM 567 C C . ARG A 1 72 ? -11.299 -8.093 0.564 1.00 87.50 72 ARG A C 1
ATOM 569 O O . ARG A 1 72 ? -12.445 -7.851 0.923 1.00 87.50 72 ARG A O 1
ATOM 576 N N . ASP A 1 73 ? -10.227 -7.622 1.184 1.00 85.38 73 ASP A N 1
ATOM 577 C CA . ASP A 1 73 ? -10.335 -6.805 2.385 1.00 85.38 73 ASP A CA 1
ATOM 578 C C . ASP A 1 73 ? -10.908 -5.416 2.035 1.00 85.38 73 ASP A C 1
ATOM 580 O O . ASP A 1 73 ? -11.758 -4.917 2.767 1.00 85.38 73 ASP A O 1
ATOM 584 N N . ASN A 1 74 ? -10.597 -4.862 0.849 1.00 84.50 74 ASN A N 1
ATOM 585 C CA . ASN A 1 74 ? -11.286 -3.672 0.317 1.00 84.50 74 ASN A CA 1
ATOM 586 C C . ASN A 1 74 ? -12.803 -3.898 0.186 1.00 84.50 74 ASN A C 1
ATOM 588 O O . ASN A 1 74 ? -13.592 -3.027 0.547 1.00 84.50 74 ASN A O 1
ATOM 592 N N . ALA A 1 75 ? -13.221 -5.064 -0.321 1.00 88.31 75 ALA A N 1
ATOM 593 C CA . ALA A 1 75 ? -14.636 -5.406 -0.456 1.00 88.31 75 ALA A CA 1
ATOM 594 C C . ALA A 1 75 ? -15.331 -5.550 0.909 1.00 88.31 75 ALA A C 1
ATOM 596 O O . ALA A 1 75 ? -16.473 -5.122 1.056 1.00 88.31 75 ALA A O 1
ATOM 597 N N . LEU A 1 76 ? -14.638 -6.101 1.912 1.00 89.94 76 LEU A N 1
ATOM 598 C CA . LEU A 1 76 ? -15.144 -6.203 3.284 1.00 89.94 76 LEU A CA 1
ATOM 599 C C . LEU A 1 76 ? -15.290 -4.829 3.951 1.00 89.94 76 LEU A C 1
ATOM 601 O O . LEU A 1 76 ? -16.316 -4.565 4.576 1.00 89.94 76 LEU A O 1
ATOM 605 N N . ILE A 1 77 ? -14.310 -3.935 3.782 1.00 87.56 77 ILE A N 1
ATOM 606 C CA . ILE A 1 77 ? -14.409 -2.547 4.260 1.00 87.56 77 ILE A CA 1
ATOM 607 C C . ILE A 1 77 ? -15.597 -1.844 3.603 1.00 87.56 77 ILE A C 1
ATOM 609 O O . ILE A 1 77 ? -16.366 -1.174 4.290 1.00 87.56 77 ILE A O 1
ATOM 613 N N . LEU A 1 78 ? -15.768 -2.011 2.289 1.00 88.06 78 LEU A N 1
ATOM 614 C CA . LEU A 1 78 ? -16.883 -1.416 1.560 1.00 88.06 78 LEU A CA 1
ATOM 615 C C . LEU A 1 78 ? -18.236 -1.940 2.064 1.00 88.06 78 LEU A C 1
ATOM 617 O O . LEU A 1 78 ? -19.140 -1.145 2.305 1.00 88.06 78 LEU A O 1
ATOM 621 N N . GLU A 1 79 ? -18.377 -3.254 2.254 1.00 92.44 79 GLU A N 1
ATOM 622 C CA . GLU A 1 79 ? -19.605 -3.861 2.784 1.00 92.44 79 GLU A CA 1
ATOM 623 C C . GLU A 1 79 ? -19.927 -3.343 4.187 1.00 92.44 79 GLU A C 1
ATOM 625 O O . GLU A 1 79 ? -21.062 -2.937 4.445 1.00 92.44 79 GLU A O 1
ATOM 630 N N . THR A 1 80 ? -18.913 -3.266 5.052 1.00 90.88 80 THR A N 1
ATOM 631 C CA . THR A 1 80 ? -19.063 -2.748 6.416 1.00 90.88 80 THR A CA 1
ATOM 632 C C . THR A 1 80 ? -19.479 -1.277 6.394 1.00 90.88 80 THR A C 1
ATOM 634 O O . THR A 1 80 ? -20.426 -0.892 7.074 1.00 90.88 80 THR A O 1
ATOM 637 N N . ALA A 1 81 ? -18.842 -0.452 5.557 1.00 88.25 81 ALA A N 1
ATOM 638 C CA . ALA A 1 81 ? -19.173 0.964 5.424 1.00 88.25 81 ALA A CA 1
ATOM 639 C C . ALA A 1 81 ? -20.612 1.185 4.925 1.00 88.25 81 ALA A C 1
ATOM 641 O O . ALA A 1 81 ? -21.310 2.066 5.434 1.00 88.25 81 ALA A O 1
ATOM 642 N N . ILE A 1 82 ? -21.072 0.370 3.967 1.00 90.69 82 ILE A N 1
ATOM 643 C CA . ILE A 1 82 ? -22.454 0.393 3.471 1.00 90.69 82 ILE A CA 1
ATOM 644 C C . ILE A 1 82 ? -23.420 -0.004 4.591 1.00 90.69 82 ILE A C 1
ATOM 646 O O . ILE A 1 82 ? -24.369 0.729 4.865 1.00 90.69 82 ILE A O 1
ATOM 650 N N . ARG A 1 83 ? -23.170 -1.124 5.278 1.00 91.62 83 ARG A N 1
ATOM 651 C CA . ARG A 1 83 ? -24.007 -1.595 6.390 1.00 91.62 83 ARG A CA 1
ATOM 652 C C . ARG A 1 83 ? -24.111 -0.547 7.496 1.00 91.62 83 ARG A C 1
ATOM 654 O O . ARG A 1 83 ? -25.211 -0.262 7.965 1.00 91.62 83 ARG A O 1
ATOM 661 N N . ASP A 1 84 ? -22.994 0.063 7.874 1.00 89.56 84 ASP A N 1
ATOM 662 C CA . ASP A 1 84 ? -22.971 1.083 8.915 1.00 89.56 84 ASP A CA 1
ATOM 663 C C . ASP A 1 84 ? -23.711 2.357 8.501 1.00 89.56 84 ASP A C 1
ATOM 665 O O . ASP A 1 84 ? -24.305 3.030 9.342 1.00 89.56 84 ASP A O 1
ATOM 669 N N . ALA A 1 85 ? -23.673 2.733 7.223 1.00 88.50 85 ALA A N 1
ATOM 670 C CA . ALA A 1 85 ? -24.450 3.863 6.726 1.00 88.50 85 ALA A CA 1
ATOM 671 C C . ALA A 1 85 ? -25.968 3.579 6.790 1.00 88.50 85 ALA A C 1
ATOM 673 O O . ALA A 1 85 ? -26.736 4.490 7.122 1.00 88.50 85 ALA A O 1
ATOM 674 N N . PHE A 1 86 ? -26.384 2.316 6.598 1.00 87.56 86 PHE A N 1
ATOM 675 C CA . PHE A 1 86 ? -27.789 1.888 6.691 1.00 87.56 86 PHE A CA 1
ATOM 676 C C . PHE A 1 86 ? -28.260 1.884 8.134 1.00 87.56 86 PHE A C 1
ATOM 678 O O . PHE A 1 86 ? -29.314 2.435 8.442 1.00 87.56 86 PHE A O 1
ATOM 685 N N . VAL A 1 87 ? -27.444 1.339 9.033 1.00 88.81 87 VAL A N 1
ATOM 686 C CA . VAL A 1 87 ? -27.731 1.321 10.471 1.00 88.81 87 VAL A CA 1
ATOM 687 C C . VAL A 1 87 ? -27.796 2.739 11.040 1.00 88.81 87 VAL A C 1
ATOM 689 O O . VAL A 1 87 ? -28.663 3.036 11.857 1.00 88.81 87 VAL A O 1
ATOM 692 N N . ARG A 1 88 ? -26.919 3.642 10.587 1.00 84.00 88 ARG A N 1
ATOM 693 C CA . ARG A 1 88 ? -26.897 5.044 11.033 1.00 84.00 88 ARG A CA 1
ATOM 694 C C . ARG A 1 88 ? -27.958 5.920 10.360 1.00 84.00 88 ARG A C 1
ATOM 696 O O . ARG A 1 88 ? -27.967 7.125 10.602 1.00 84.00 88 ARG A O 1
ATOM 703 N N . SER A 1 89 ? -28.815 5.355 9.500 1.00 72.81 89 SER A N 1
ATOM 704 C CA . SER A 1 89 ? -29.805 6.085 8.692 1.00 72.81 89 SER A CA 1
ATOM 705 C C . SER A 1 89 ? -29.214 7.322 7.992 1.00 72.81 89 SER A C 1
ATOM 707 O O . SER A 1 89 ? -29.898 8.318 7.774 1.00 72.81 89 SER A O 1
ATOM 709 N N . SER A 1 90 ? -27.914 7.270 7.681 1.00 65.31 90 SER A N 1
ATOM 710 C CA . SER A 1 90 ? -27.128 8.374 7.115 1.00 65.31 90 SER A CA 1
ATOM 711 C C . SER A 1 90 ? -27.062 8.299 5.589 1.00 65.31 90 SER A C 1
ATOM 713 O O . SER A 1 90 ? -26.328 9.057 4.958 1.00 65.31 90 SER A O 1
ATOM 715 N N . HIS A 1 91 ? -27.810 7.375 4.984 1.00 64.12 91 HIS A N 1
ATOM 716 C CA . HIS A 1 91 ? -28.069 7.410 3.555 1.00 64.12 91 HIS A CA 1
ATOM 717 C C . HIS A 1 91 ? -29.015 8.567 3.277 1.00 64.12 91 HIS A C 1
ATOM 719 O O . HIS A 1 91 ? -30.204 8.490 3.576 1.00 64.12 91 HIS A O 1
ATOM 725 N N . PHE A 1 92 ? -28.467 9.650 2.733 1.00 52.69 92 PHE A N 1
ATOM 726 C CA . PHE A 1 92 ? -29.274 10.651 2.053 1.00 52.69 92 PHE A CA 1
ATOM 727 C C . PHE A 1 92 ? -30.116 9.938 0.987 1.00 52.69 92 PHE A C 1
ATOM 729 O O . PHE A 1 92 ? -29.564 9.316 0.077 1.00 52.69 92 PHE A O 1
ATOM 736 N N . ILE A 1 93 ? -31.437 9.984 1.172 1.00 49.50 93 ILE A N 1
ATOM 737 C CA . ILE A 1 93 ? -32.428 9.799 0.106 1.00 49.50 93 ILE A CA 1
ATOM 738 C C . ILE A 1 93 ? -32.321 10.999 -0.835 1.00 49.50 93 ILE A C 1
ATOM 740 O O . ILE A 1 93 ? -32.171 12.128 -0.309 1.00 49.50 93 ILE A O 1
#

Foldseek 3Di:
DPDDPPPVPPDQPWDFDPVDDPPDPVRTDRDPPDDPVVVVVVVVVVVVVLVVCCVVCVPPCVDLCNVDVDPVVSVVVVVVVVVVCVVVVVPDD

Radius of gyration: 21.58 Å; chains: 1; bounding box: 65×21×45 Å

Secondary structure (DSSP, 8-state):
---SSSSS-S---PEEPTTS-TTSGGGEEP-----HHHHHHHHHHHHHHHHHHHHH-TT--SSHHHH-SSHHHHHHHHHHHHHHHHHTT----

pLDDT: mean 74.64, std 15.91, range [35.78, 96.19]